Protein AF-A0A7W7PUX1-F1 (afdb_monomer_lite)

pLDDT: mean 92.92, std 9.44, range [39.06, 98.62]

Sequence (138 aa):
MSPRFQTARFHVESGPDSLFTRVRHVLGEPVRLRAHGTHVTERLEQRGAPSETLTRFDPGSWELVSAEVRTDTGKWVKSTWRVRADERFWWVVVGLGNALVTVIDVDPRRRGTGEGIVTGGPLYAQVDAVNAELMRGT

Structure (mmCIF, N/CA/C/O backbone):
data_AF-A0A7W7PUX1-F1
#
_entry.id   AF-A0A7W7PUX1-F1
#
loop_
_atom_site.group_PDB
_atom_site.id
_atom_site.type_symbol
_atom_site.label_atom_id
_atom_site.label_alt_id
_atom_site.label_comp_id
_atom_site.label_asym_id
_atom_site.label_entity_id
_atom_site.label_seq_id
_atom_site.pdbx_PDB_ins_code
_atom_site.Cartn_x
_atom_site.Cartn_y
_atom_site.Cartn_z
_atom_site.occupancy
_atom_site.B_iso_or_equiv
_atom_site.auth_seq_id
_atom_site.auth_comp_id
_atom_site.auth_asym_id
_atom_site.auth_atom_id
_atom_site.pdbx_PDB_model_num
ATOM 1 N N . MET A 1 1 ? 17.475 14.373 10.205 1.00 39.06 1 MET A N 1
ATOM 2 C CA . MET A 1 1 ? 16.631 14.268 8.993 1.00 39.06 1 MET A CA 1
ATOM 3 C C . MET A 1 1 ? 17.143 13.099 8.173 1.00 39.06 1 MET A C 1
ATOM 5 O O . MET A 1 1 ? 18.267 13.174 7.699 1.00 39.06 1 MET A O 1
ATOM 9 N N . SER A 1 2 ? 16.385 12.009 8.051 1.00 45.44 2 SER A N 1
ATOM 10 C CA . SER A 1 2 ? 16.738 10.944 7.101 1.00 45.44 2 SER A CA 1
ATOM 11 C C . SER A 1 2 ? 16.676 11.505 5.674 1.00 45.44 2 SER A C 1
ATOM 13 O O . SER A 1 2 ? 15.818 12.357 5.423 1.00 45.44 2 SER A O 1
ATOM 15 N N . PRO A 1 3 ? 17.557 11.089 4.745 1.00 48.97 3 PRO A N 1
ATOM 16 C CA . PRO A 1 3 ? 17.516 11.582 3.373 1.00 48.97 3 PRO A CA 1
ATOM 17 C C . PRO A 1 3 ? 16.115 11.361 2.797 1.00 48.97 3 PRO A C 1
ATOM 19 O O . PRO A 1 3 ? 15.545 10.271 2.900 1.00 48.97 3 PRO A O 1
ATOM 22 N N . ARG A 1 4 ? 15.533 12.434 2.253 1.00 72.31 4 ARG A N 1
ATOM 23 C CA . ARG A 1 4 ? 14.171 12.434 1.722 1.00 72.31 4 ARG A CA 1
ATOM 24 C C . ARG A 1 4 ? 14.188 11.721 0.373 1.00 72.31 4 ARG A C 1
ATOM 26 O O . ARG A 1 4 ? 14.420 12.346 -0.655 1.00 72.31 4 ARG A O 1
ATOM 33 N N . PHE A 1 5 ? 14.007 10.406 0.382 1.00 86.19 5 PHE A N 1
ATOM 34 C CA . PHE A 1 5 ? 13.877 9.634 -0.849 1.00 86.19 5 PHE A CA 1
ATOM 35 C C . PHE A 1 5 ? 12.517 9.901 -1.504 1.00 86.19 5 PHE A C 1
ATOM 37 O O . PHE A 1 5 ? 11.517 10.165 -0.831 1.00 86.19 5 PHE A O 1
ATOM 44 N N . GLN A 1 6 ? 12.487 9.838 -2.833 1.00 94.06 6 GLN A N 1
ATOM 45 C CA . GLN A 1 6 ? 11.249 9.896 -3.599 1.00 94.06 6 GLN A CA 1
ATOM 46 C C . GLN A 1 6 ? 10.599 8.513 -3.650 1.00 94.06 6 GLN A C 1
ATOM 48 O O . GLN A 1 6 ? 11.271 7.480 -3.592 1.00 94.06 6 GLN A O 1
ATOM 53 N N . THR A 1 7 ? 9.272 8.502 -3.741 1.00 96.25 7 THR A N 1
ATOM 54 C CA . THR A 1 7 ? 8.490 7.269 -3.845 1.00 96.25 7 THR A CA 1
ATOM 55 C C . THR A 1 7 ? 7.540 7.342 -5.024 1.00 96.25 7 THR A C 1
ATOM 57 O O . THR A 1 7 ? 7.110 8.429 -5.406 1.00 96.25 7 THR A O 1
ATOM 60 N N . ALA A 1 8 ? 7.226 6.181 -5.583 1.00 97.38 8 ALA A N 1
ATOM 61 C CA . ALA A 1 8 ? 6.198 6.010 -6.597 1.00 97.38 8 ALA A CA 1
ATOM 62 C C . ALA A 1 8 ? 5.189 4.965 -6.129 1.00 97.38 8 ALA A C 1
ATOM 64 O O . ALA A 1 8 ? 5.543 4.045 -5.384 1.00 97.38 8 ALA A O 1
ATOM 65 N N . ARG A 1 9 ? 3.935 5.113 -6.564 1.00 98.06 9 ARG A N 1
ATOM 66 C CA . ARG A 1 9 ? 2.837 4.221 -6.197 1.00 98.06 9 ARG A CA 1
ATOM 67 C C . ARG A 1 9 ? 2.464 3.315 -7.363 1.00 98.06 9 ARG A C 1
ATOM 69 O O . ARG A 1 9 ? 2.318 3.771 -8.492 1.00 98.06 9 ARG A O 1
ATOM 76 N N . PHE A 1 10 ? 2.238 2.051 -7.040 1.00 98.56 10 PHE A N 1
ATOM 77 C CA . PHE A 1 10 ? 1.754 1.014 -7.937 1.00 98.56 10 PHE A CA 1
ATOM 78 C C . PHE A 1 10 ? 0.430 0.478 -7.403 1.00 98.56 10 PHE A C 1
ATOM 80 O O . PHE A 1 10 ? 0.276 0.305 -6.191 1.00 98.56 10 PHE A O 1
ATOM 87 N N . HIS A 1 11 ? -0.517 0.211 -8.293 1.00 98.56 11 HIS A N 1
ATOM 88 C CA . HIS A 1 11 ? -1.806 -0.390 -7.955 1.00 98.56 11 HIS A CA 1
ATOM 89 C C . HIS A 1 11 ? -1.776 -1.901 -8.198 1.00 98.56 11 HIS A C 1
ATOM 91 O O . HIS A 1 11 ? -1.124 -2.337 -9.142 1.00 98.56 11 HIS A O 1
ATOM 97 N N . VAL A 1 12 ? -2.469 -2.690 -7.372 1.00 98.19 12 VAL A N 1
ATOM 98 C CA . VAL A 1 12 ? -2.419 -4.165 -7.433 1.00 98.19 12 VAL A CA 1
ATOM 99 C C . VAL A 1 12 ? -2.877 -4.732 -8.779 1.00 98.19 12 VAL A C 1
ATOM 101 O O . VAL A 1 12 ? -2.350 -5.741 -9.219 1.00 98.19 12 VAL A O 1
ATOM 104 N N . GLU A 1 13 ? -3.821 -4.067 -9.450 1.00 97.00 13 GLU A N 1
ATOM 105 C CA . GLU A 1 13 ? -4.391 -4.533 -10.726 1.00 97.00 13 GLU A CA 1
ATOM 106 C C . GLU A 1 13 ? -3.525 -4.201 -11.950 1.00 97.00 13 GLU A C 1
ATOM 108 O O . GLU A 1 13 ? -3.762 -4.736 -13.028 1.00 97.00 13 GLU A O 1
ATOM 113 N N . SER A 1 14 ? -2.569 -3.276 -11.827 1.00 97.31 14 SER A N 1
ATOM 114 C CA . SER A 1 14 ? -1.835 -2.739 -12.984 1.00 97.31 14 SER A CA 1
ATOM 115 C C . SER A 1 14 ? -0.331 -2.611 -12.769 1.00 97.31 14 SER A C 1
ATOM 117 O O . SER A 1 14 ? 0.372 -2.176 -13.675 1.00 97.31 14 SER A O 1
ATOM 119 N N . GLY A 1 15 ? 0.162 -2.867 -11.559 1.00 97.62 15 GLY A N 1
ATOM 120 C CA . GLY A 1 15 ? 1.580 -2.818 -11.222 1.00 97.62 15 GLY A CA 1
ATOM 121 C C . GLY A 1 15 ? 2.269 -4.176 -11.420 1.00 97.62 15 GLY A C 1
ATOM 122 O O . GLY A 1 15 ? 1.621 -5.131 -11.834 1.00 97.62 15 GLY A O 1
ATOM 123 N N . PRO A 1 16 ? 3.577 -4.275 -11.134 1.00 98.19 16 PRO A N 1
ATOM 124 C CA . PRO A 1 16 ? 4.324 -5.519 -11.306 1.00 98.19 16 PRO A CA 1
ATOM 125 C C . PRO A 1 16 ? 3.881 -6.614 -10.332 1.00 98.19 16 PRO A C 1
ATOM 127 O O . PRO A 1 16 ? 3.858 -6.386 -9.118 1.00 98.19 16 PRO A O 1
ATOM 130 N N . ASP A 1 17 ? 3.620 -7.823 -10.831 1.00 98.12 17 ASP A N 1
ATOM 131 C CA . ASP A 1 17 ? 3.200 -8.964 -10.003 1.00 98.12 17 ASP A CA 1
ATOM 132 C C . ASP A 1 17 ? 4.231 -9.318 -8.926 1.00 98.12 17 ASP A C 1
ATOM 134 O O . ASP A 1 17 ? 3.873 -9.639 -7.786 1.00 98.12 17 ASP A O 1
ATOM 138 N N . SER A 1 18 ? 5.524 -9.211 -9.248 1.00 98.25 18 SER A N 1
ATOM 139 C CA . SER A 1 18 ? 6.612 -9.498 -8.309 1.00 98.25 18 SER A CA 1
ATOM 140 C C . SER A 1 18 ? 6.588 -8.577 -7.084 1.00 98.25 18 SER A C 1
ATOM 142 O O . SER A 1 18 ? 6.862 -9.024 -5.967 1.00 98.25 18 SER A O 1
ATOM 144 N N . LEU A 1 19 ? 6.191 -7.308 -7.254 1.00 98.62 19 LEU A N 1
ATOM 145 C CA . LEU A 1 19 ? 6.055 -6.356 -6.155 1.00 98.62 19 LEU A CA 1
ATOM 146 C C . LEU A 1 19 ? 4.962 -6.811 -5.189 1.00 98.62 19 LEU A C 1
ATOM 148 O O . LEU A 1 19 ? 5.208 -6.906 -3.987 1.00 98.62 19 LEU A O 1
ATOM 152 N N . PHE A 1 20 ? 3.762 -7.101 -5.690 1.00 98.38 20 PHE A N 1
ATOM 153 C CA . PHE A 1 20 ? 2.636 -7.467 -4.827 1.00 98.38 20 PHE A CA 1
ATOM 154 C C . PHE A 1 20 ? 2.784 -8.866 -4.236 1.00 98.38 20 PHE A C 1
ATOM 156 O O . PHE A 1 20 ? 2.372 -9.087 -3.097 1.00 98.38 20 PHE A O 1
ATOM 163 N N . THR A 1 21 ? 3.426 -9.784 -4.956 1.00 97.88 21 THR A N 1
ATOM 164 C CA . THR A 1 21 ? 3.836 -11.087 -4.420 1.00 97.88 21 THR A CA 1
ATOM 165 C C . THR A 1 21 ? 4.762 -10.897 -3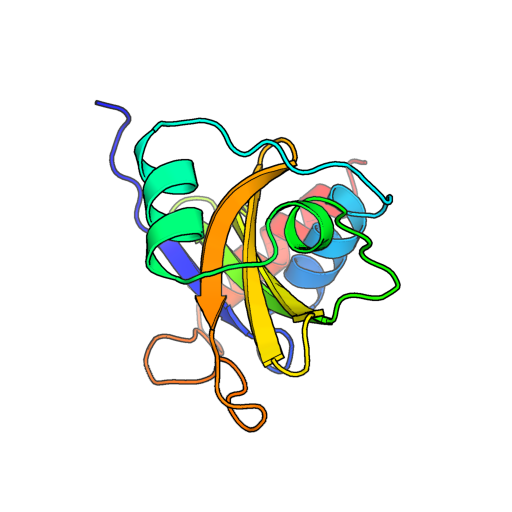.225 1.00 97.88 21 THR A C 1
ATOM 167 O O . THR A 1 21 ? 4.517 -11.454 -2.157 1.00 97.88 21 THR A O 1
ATOM 170 N N . ARG A 1 22 ? 5.768 -10.025 -3.353 1.00 97.12 22 ARG A N 1
ATOM 171 C CA . ARG A 1 22 ? 6.685 -9.721 -2.255 1.00 97.12 22 ARG A CA 1
ATOM 172 C C . ARG A 1 22 ? 6.002 -9.031 -1.078 1.00 97.12 22 ARG A C 1
ATOM 174 O O . ARG A 1 22 ? 6.296 -9.368 0.062 1.00 97.12 22 ARG A O 1
ATOM 181 N N . VAL A 1 23 ? 5.086 -8.091 -1.320 1.00 97.62 23 VAL A N 1
ATOM 182 C CA . VAL A 1 23 ? 4.314 -7.452 -0.237 1.00 97.62 23 VAL A CA 1
ATOM 183 C C . VAL A 1 23 ? 3.523 -8.497 0.548 1.00 97.62 23 VAL A C 1
ATOM 185 O O . VAL A 1 23 ? 3.588 -8.499 1.775 1.00 97.62 23 VAL A O 1
ATOM 188 N N . ARG A 1 24 ? 2.825 -9.406 -0.146 1.00 96.81 24 ARG A N 1
ATOM 189 C CA . ARG A 1 24 ? 2.083 -10.503 0.492 1.00 96.81 24 ARG A CA 1
ATOM 190 C C . ARG A 1 24 ? 3.000 -11.483 1.214 1.00 96.81 24 ARG A C 1
ATOM 192 O O . ARG A 1 24 ? 2.625 -11.957 2.270 1.00 96.81 24 ARG A O 1
ATOM 199 N N . HIS A 1 25 ? 4.194 -11.751 0.691 1.00 95.44 25 HIS A N 1
ATOM 200 C CA . HIS A 1 25 ? 5.176 -12.596 1.369 1.00 95.44 25 HIS A CA 1
ATOM 201 C C . HIS A 1 25 ? 5.684 -11.953 2.670 1.00 95.44 25 HIS A C 1
ATOM 203 O O . HIS A 1 25 ? 5.682 -12.587 3.720 1.00 95.44 25 HIS A O 1
ATOM 209 N N . VAL A 1 26 ? 6.074 -10.674 2.630 1.00 94.88 26 VAL A N 1
ATOM 210 C CA . VAL A 1 26 ? 6.619 -9.970 3.805 1.00 94.88 26 VAL A CA 1
ATOM 211 C C . VAL A 1 26 ? 5.556 -9.730 4.882 1.00 94.88 26 VAL A C 1
ATOM 213 O O . VAL A 1 26 ? 5.869 -9.760 6.069 1.00 94.88 26 VAL A O 1
ATOM 216 N N . LEU A 1 27 ? 4.308 -9.488 4.480 1.00 95.31 27 LEU A N 1
ATOM 217 C CA . LEU A 1 27 ? 3.165 -9.285 5.374 1.00 95.31 27 LEU A CA 1
ATOM 218 C C . LEU A 1 27 ? 2.241 -10.512 5.392 1.00 95.31 27 LEU A C 1
ATOM 220 O O . LEU A 1 27 ? 1.031 -10.348 5.461 1.00 95.31 27 LEU A O 1
ATOM 224 N N . GLY A 1 28 ? 2.795 -11.722 5.275 1.00 94.75 28 GLY A N 1
ATOM 225 C CA . GLY A 1 28 ? 2.018 -12.948 5.043 1.00 94.75 28 GLY A CA 1
ATOM 226 C C . GLY A 1 28 ? 1.273 -13.506 6.253 1.00 94.75 28 GLY A C 1
ATOM 227 O O . GLY A 1 28 ? 0.379 -14.326 6.077 1.00 94.75 28 GLY A O 1
ATOM 228 N N . GLU A 1 29 ? 1.584 -13.031 7.459 1.00 96.12 29 GLU A N 1
ATOM 229 C CA . GLU A 1 29 ? 1.020 -13.552 8.706 1.00 96.12 29 GLU A CA 1
ATOM 230 C C . GLU A 1 29 ? 0.152 -12.508 9.427 1.00 96.12 29 GLU A C 1
ATOM 232 O O . GLU A 1 29 ? 0.503 -11.318 9.443 1.00 96.12 29 GLU A O 1
ATOM 237 N N . PRO A 1 30 ? -0.950 -12.923 10.083 1.00 97.38 30 PRO A N 1
ATOM 238 C CA . PRO A 1 30 ? -1.719 -12.047 10.956 1.00 97.38 30 PRO A CA 1
ATOM 239 C C . PRO A 1 30 ? -0.856 -11.451 12.074 1.00 97.38 30 PRO A C 1
ATOM 241 O O . PRO A 1 30 ? -0.104 -12.148 12.758 1.00 97.38 30 PRO A O 1
ATOM 244 N N . VAL A 1 31 ? -0.976 -10.142 12.301 1.00 96.56 31 VAL A N 1
ATOM 245 C CA . VAL A 1 31 ? -0.166 -9.429 13.295 1.00 96.56 31 VAL A CA 1
ATOM 246 C C . VAL A 1 31 ? -0.884 -8.202 13.842 1.00 96.56 31 VAL A C 1
ATOM 248 O O . VAL A 1 31 ? -1.737 -7.596 13.196 1.00 96.56 31 VAL A O 1
ATOM 251 N N . ARG A 1 32 ? -0.504 -7.781 15.051 1.00 96.56 32 ARG A N 1
ATOM 252 C CA . ARG A 1 32 ? -0.913 -6.479 15.574 1.00 96.56 32 ARG A CA 1
ATOM 253 C C . ARG A 1 32 ? -0.004 -5.376 15.030 1.00 96.56 32 ARG A C 1
ATOM 255 O O . ARG A 1 32 ? 1.188 -5.344 15.339 1.00 96.56 32 ARG A O 1
ATOM 262 N N . LEU A 1 33 ? -0.574 -4.461 14.249 1.00 96.19 33 LEU A N 1
ATOM 263 C CA . LEU A 1 33 ? 0.134 -3.292 13.743 1.00 96.19 33 LEU A CA 1
ATOM 264 C C . LEU A 1 33 ? 0.547 -2.368 14.884 1.00 96.19 33 LEU A C 1
ATOM 266 O O . LEU A 1 33 ? -0.188 -2.136 15.846 1.00 96.19 33 LEU A O 1
ATOM 270 N N . ARG A 1 34 ? 1.730 -1.788 14.729 1.00 92.81 34 ARG A N 1
ATOM 271 C CA . ARG A 1 34 ? 2.319 -0.849 15.671 1.00 92.81 34 ARG A CA 1
ATOM 272 C C . ARG A 1 34 ? 1.906 0.573 15.311 1.00 92.81 34 ARG A C 1
ATOM 274 O O . ARG A 1 34 ? 2.444 1.157 14.371 1.00 92.81 34 ARG A O 1
ATOM 281 N N . ALA A 1 35 ? 0.960 1.134 16.055 1.00 86.88 35 ALA A N 1
ATOM 282 C CA . ALA A 1 35 ? 0.620 2.551 15.986 1.00 86.88 35 ALA A CA 1
ATOM 283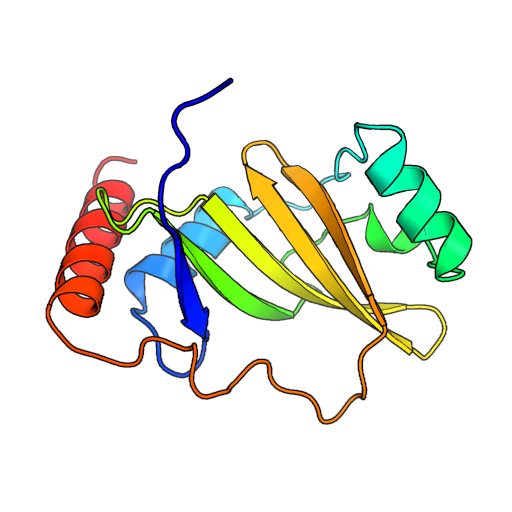 C C . ALA A 1 35 ? 1.609 3.347 16.853 1.00 86.88 35 ALA A C 1
ATOM 285 O O . ALA A 1 35 ? 1.362 3.597 18.030 1.00 86.88 35 ALA A O 1
ATOM 286 N N . HIS A 1 36 ? 2.777 3.672 16.297 1.00 73.31 36 HIS A N 1
ATOM 287 C CA . HIS A 1 36 ? 3.784 4.471 16.995 1.00 73.31 36 HIS A CA 1
ATOM 288 C C . HIS A 1 36 ? 3.798 5.907 16.472 1.00 73.31 36 HIS A C 1
ATOM 290 O O . HIS A 1 36 ? 3.829 6.147 15.267 1.00 73.31 36 HIS A O 1
ATOM 296 N N . GLY A 1 37 ? 3.829 6.857 17.406 1.00 74.69 37 GLY A N 1
ATOM 297 C CA . GLY A 1 37 ? 3.881 8.288 17.132 1.00 74.69 37 GLY A CA 1
ATOM 298 C C . GLY A 1 37 ? 2.539 8.967 17.380 1.00 74.69 37 GLY A C 1
ATOM 299 O O . GLY A 1 37 ? 1.515 8.557 16.839 1.00 74.69 37 GLY A O 1
ATOM 300 N N . THR A 1 38 ? 2.575 10.044 18.166 1.00 81.31 38 THR A N 1
ATOM 301 C CA . THR A 1 38 ? 1.414 10.848 18.579 1.00 81.31 38 THR A CA 1
ATOM 302 C C . THR A 1 38 ? 0.494 11.180 17.407 1.00 81.31 38 THR A C 1
ATOM 304 O O . THR A 1 38 ? -0.708 10.972 17.474 1.00 81.31 38 THR A O 1
ATOM 307 N N . HIS A 1 39 ? 1.076 11.562 16.275 1.00 82.06 39 HIS A N 1
ATOM 308 C CA . HIS A 1 39 ? 0.339 11.935 15.075 1.00 82.06 39 HIS A CA 1
ATOM 309 C C . HIS A 1 39 ? -0.460 10.786 14.421 1.00 82.06 39 HIS A C 1
ATOM 311 O O . HIS A 1 39 ? -1.476 11.035 13.774 1.00 82.06 39 HIS A O 1
ATOM 317 N N . VAL A 1 40 ? -0.034 9.523 14.556 1.00 85.06 40 VAL A N 1
ATOM 318 C CA . VAL A 1 40 ? -0.827 8.377 14.066 1.00 85.06 40 VAL A CA 1
ATOM 319 C C . VAL A 1 40 ? -2.046 8.174 14.962 1.00 85.06 40 VAL A C 1
ATOM 321 O O . VAL A 1 40 ? -3.151 7.998 14.450 1.00 85.06 40 VAL A O 1
ATOM 324 N N . THR A 1 41 ? -1.856 8.252 16.280 1.00 84.81 41 THR A N 1
ATOM 325 C CA . THR A 1 41 ? -2.930 8.135 17.275 1.00 84.81 41 THR A CA 1
ATOM 326 C C . THR A 1 41 ? -3.947 9.266 17.139 1.00 84.81 41 THR A C 1
ATOM 328 O O . THR A 1 41 ? -5.133 8.996 16.987 1.00 84.81 41 THR A O 1
ATOM 331 N N . GLU A 1 42 ? -3.490 10.516 17.050 1.00 87.81 42 GLU A N 1
ATOM 332 C CA . GLU A 1 42 ? -4.354 11.684 16.834 1.00 87.81 42 GLU A CA 1
ATOM 333 C C . GLU A 1 42 ? -5.203 11.537 15.565 1.00 87.81 42 GLU A C 1
ATOM 335 O O . GLU A 1 42 ? -6.394 11.834 15.568 1.00 87.81 42 GLU A O 1
ATOM 340 N N . ARG A 1 43 ? -4.628 11.030 14.465 1.00 86.94 43 ARG A N 1
ATOM 341 C CA . ARG A 1 43 ? -5.387 10.787 13.227 1.00 86.94 43 ARG A CA 1
ATOM 342 C C . ARG A 1 43 ? -6.438 9.694 13.374 1.00 86.94 43 ARG A C 1
ATOM 344 O O . ARG A 1 43 ? -7.466 9.785 12.708 1.00 86.94 43 ARG A O 1
ATOM 351 N N . LEU A 1 44 ? -6.169 8.651 14.158 1.00 89.19 44 LEU A N 1
ATOM 352 C CA . LEU A 1 44 ? -7.145 7.594 14.430 1.00 89.19 44 LEU A CA 1
ATOM 353 C C . LEU A 1 44 ? -8.342 8.167 15.191 1.00 89.19 44 LEU A C 1
ATOM 355 O O . LEU A 1 44 ? -9.483 7.945 14.788 1.00 89.19 44 LEU A O 1
ATOM 359 N N . GLU A 1 45 ? -8.071 8.956 16.230 1.00 89.62 45 GLU A N 1
ATOM 360 C CA . GLU A 1 45 ? -9.087 9.608 17.060 1.00 89.62 45 GLU A CA 1
ATOM 361 C C . GLU A 1 45 ? -9.905 10.626 16.260 1.00 89.62 45 GLU A C 1
ATOM 363 O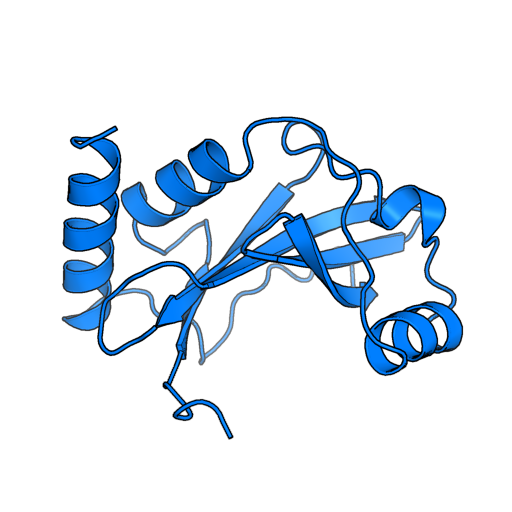 O . GLU A 1 45 ? -11.129 10.529 16.212 1.00 89.62 45 GLU A O 1
ATOM 368 N N . GLN A 1 46 ? -9.243 11.538 15.540 1.00 90.75 46 GLN A N 1
ATOM 369 C CA . GLN A 1 46 ? -9.900 12.554 14.705 1.00 90.75 46 GLN A CA 1
ATOM 370 C C . GLN A 1 46 ? -10.824 11.949 13.639 1.00 90.75 46 GLN A C 1
ATOM 372 O O . GLN A 1 46 ? -11.779 12.591 13.212 1.00 90.75 46 GLN A O 1
ATOM 377 N N . ARG A 1 47 ? -10.535 10.726 13.180 1.00 90.56 47 ARG A N 1
ATOM 378 C CA . ARG A 1 47 ? -11.331 10.022 12.162 1.00 90.56 47 ARG A CA 1
ATOM 379 C C . ARG A 1 47 ? -12.404 9.115 12.766 1.00 90.56 47 ARG A C 1
ATOM 381 O O . ARG A 1 47 ? -13.119 8.462 12.008 1.00 90.56 47 ARG A O 1
ATOM 388 N N . GLY A 1 48 ? -12.497 9.023 14.096 1.00 91.75 48 GLY A N 1
ATOM 389 C CA . GLY A 1 48 ? -13.368 8.057 14.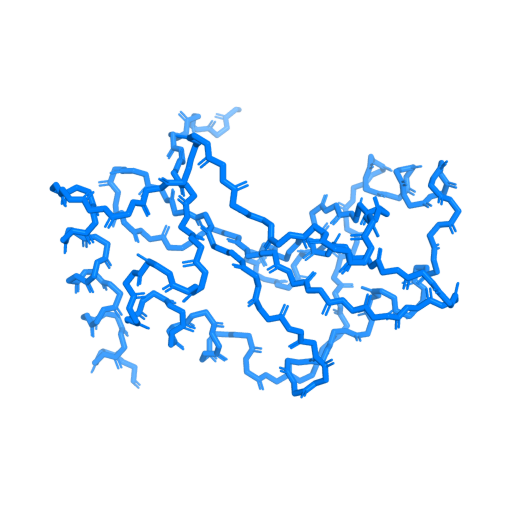769 1.00 91.75 48 GLY A CA 1
ATOM 390 C C . GLY A 1 48 ? -13.117 6.636 14.263 1.00 91.75 48 GLY A C 1
ATOM 391 O O . GLY A 1 48 ? -14.061 5.906 13.946 1.00 91.75 48 GLY A O 1
ATOM 392 N N . ALA A 1 49 ? -11.845 6.295 14.049 1.00 93.31 49 ALA A N 1
ATOM 393 C CA . ALA A 1 49 ? -11.454 5.027 13.460 1.00 93.31 49 ALA A CA 1
ATOM 394 C C . ALA A 1 49 ? -11.527 3.902 14.505 1.00 93.31 49 ALA A C 1
ATOM 396 O O . ALA A 1 49 ? -11.054 4.104 15.627 1.00 93.31 49 ALA A O 1
ATOM 397 N N . PRO A 1 50 ? -12.032 2.703 14.153 1.00 94.88 50 PRO A N 1
ATOM 398 C CA . PRO A 1 50 ? -12.041 1.552 15.053 1.00 94.88 50 PRO A CA 1
ATOM 399 C C . PRO A 1 50 ? -10.631 0.978 15.217 1.00 94.88 50 PRO A C 1
ATOM 401 O O . PRO A 1 50 ? -10.277 -0.046 14.634 1.00 94.88 50 PRO A O 1
ATOM 404 N N . SER A 1 51 ? -9.790 1.670 15.983 1.00 91.81 51 SER A N 1
ATOM 405 C CA . SER A 1 51 ? -8.352 1.405 16.100 1.00 91.81 51 SER A CA 1
ATOM 406 C C . SER A 1 51 ? -8.042 -0.022 16.556 1.00 91.81 51 SER A C 1
ATOM 408 O O . SER A 1 51 ? -7.110 -0.638 16.039 1.00 91.81 51 SER A O 1
ATOM 410 N N . GLU A 1 52 ? -8.841 -0.602 17.454 1.00 91.31 52 GLU A N 1
ATOM 411 C CA . GLU A 1 52 ? -8.667 -1.998 17.865 1.00 91.31 52 GLU A CA 1
ATOM 412 C C . GLU A 1 52 ? -8.830 -2.987 16.710 1.00 91.31 52 GLU A C 1
ATOM 414 O O . GLU A 1 52 ? -8.089 -3.967 16.643 1.00 91.31 52 GLU A O 1
ATOM 419 N N . THR A 1 53 ? -9.774 -2.730 15.806 1.00 93.69 53 THR A N 1
ATOM 420 C CA . THR A 1 53 ? -10.024 -3.559 14.624 1.00 93.69 53 THR A CA 1
ATOM 421 C C . THR A 1 53 ? -8.961 -3.294 13.564 1.00 93.69 53 THR A C 1
ATOM 423 O O . THR A 1 53 ? -8.339 -4.224 13.062 1.00 93.69 53 THR A O 1
ATOM 426 N N . LEU A 1 54 ? -8.670 -2.020 13.278 1.00 95.88 54 LEU A N 1
ATOM 427 C CA . LEU A 1 54 ? -7.706 -1.617 12.247 1.00 95.88 54 LEU A CA 1
ATOM 428 C C . LEU A 1 54 ? -6.242 -1.890 12.624 1.00 95.88 54 LEU A C 1
ATOM 430 O O . LEU A 1 54 ? -5.357 -1.734 11.788 1.00 95.88 54 LEU A O 1
ATOM 434 N N . THR A 1 55 ? -5.957 -2.281 13.866 1.00 95.75 55 THR A N 1
ATOM 435 C CA . THR A 1 55 ? -4.618 -2.731 14.274 1.00 95.75 55 THR A CA 1
ATOM 436 C C . THR A 1 55 ? -4.469 -4.247 14.245 1.00 95.75 55 THR A C 1
ATOM 438 O O . THR A 1 55 ? -3.339 -4.719 14.287 1.00 95.75 55 THR A O 1
ATOM 441 N N . ARG A 1 56 ? -5.552 -5.027 14.143 1.00 96.44 56 ARG A N 1
ATOM 442 C CA . ARG A 1 56 ? -5.503 -6.489 13.967 1.00 96.44 56 ARG A CA 1
ATOM 443 C C . ARG A 1 56 ? -5.392 -6.807 12.478 1.00 96.44 56 ARG A C 1
ATOM 445 O O . ARG A 1 56 ? -6.377 -7.155 11.835 1.00 96.44 56 ARG A O 1
ATOM 452 N N . PHE A 1 57 ? -4.200 -6.606 11.929 1.00 97.69 57 PHE A N 1
ATOM 453 C CA . PHE A 1 57 ? -3.936 -6.871 10.524 1.00 97.69 57 PHE A CA 1
ATOM 454 C C . PHE A 1 57 ? -3.993 -8.369 10.250 1.00 97.69 57 PHE A C 1
ATOM 456 O O . PHE A 1 57 ? -3.358 -9.160 10.947 1.00 97.69 57 PHE A O 1
ATOM 463 N N . ASP A 1 58 ? -4.735 -8.728 9.212 1.00 97.12 58 ASP A N 1
ATOM 464 C CA . ASP A 1 58 ? -4.828 -10.087 8.706 1.00 97.12 58 ASP A CA 1
ATOM 465 C C . ASP A 1 58 ? -4.792 -10.039 7.169 1.00 97.12 58 ASP A C 1
ATOM 467 O O . ASP A 1 58 ? -5.758 -9.595 6.543 1.00 97.12 58 ASP A O 1
ATOM 471 N N . PRO A 1 59 ? -3.691 -10.479 6.540 1.00 96.19 59 PRO A N 1
ATOM 472 C CA . PRO A 1 59 ? -3.539 -10.420 5.0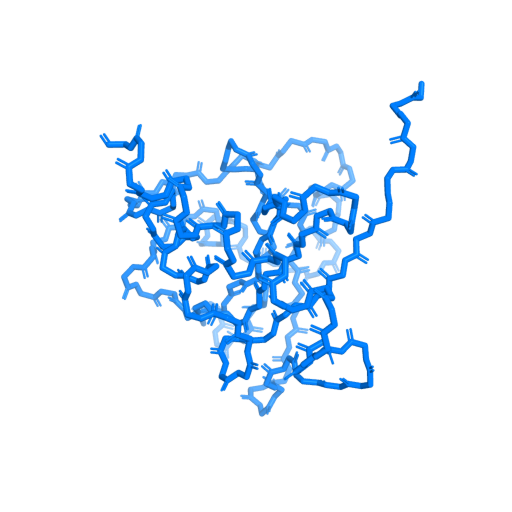90 1.00 96.19 59 PRO A CA 1
ATOM 473 C C . PRO A 1 59 ? -4.513 -11.344 4.345 1.00 96.19 59 PRO A C 1
ATOM 475 O O . PRO A 1 59 ? -4.712 -11.154 3.146 1.00 96.19 59 PRO A O 1
ATOM 478 N N . GLY A 1 60 ? -5.113 -12.330 5.024 1.00 96.31 60 GLY A N 1
ATOM 479 C CA . GLY A 1 60 ? -6.096 -13.243 4.440 1.00 96.31 60 GLY A CA 1
ATOM 480 C C . GLY A 1 60 ? -7.503 -12.652 4.346 1.00 96.31 60 GLY A C 1
ATOM 481 O O . GLY A 1 60 ? -8.264 -13.029 3.457 1.00 96.31 60 GLY A O 1
ATOM 482 N N . SER A 1 61 ? -7.853 -11.709 5.226 1.00 96.19 61 SER A N 1
ATOM 483 C CA . SER A 1 61 ? -9.164 -11.037 5.228 1.00 96.19 61 SER A CA 1
ATOM 484 C C . SER A 1 61 ? -9.124 -9.595 4.712 1.00 96.19 61 SER A C 1
ATOM 486 O O . SER A 1 61 ? -10.174 -8.967 4.549 1.00 96.19 61 SER A O 1
ATOM 488 N N . TRP A 1 62 ? -7.932 -9.057 4.441 1.00 97.81 62 TRP A N 1
ATOM 489 C CA . TRP A 1 62 ? -7.728 -7.696 3.950 1.00 97.81 62 TRP A CA 1
ATOM 490 C C . TRP A 1 62 ? -7.342 -7.693 2.470 1.00 97.81 62 TRP A C 1
ATOM 492 O O . TRP A 1 62 ? -6.563 -8.513 1.994 1.00 97.81 62 TRP A O 1
ATOM 502 N N . GLU A 1 63 ? -7.845 -6.713 1.727 1.00 97.69 63 GLU A N 1
ATOM 503 C CA . GLU A 1 63 ? -7.579 -6.573 0.295 1.00 97.69 63 GLU A CA 1
ATOM 504 C C . GLU A 1 63 ? -6.370 -5.653 0.076 1.00 97.69 63 GLU A C 1
ATOM 506 O O . GLU A 1 63 ? -6.410 -4.467 0.402 1.00 97.69 63 GLU A O 1
ATOM 511 N N . LEU A 1 64 ? -5.274 -6.168 -0.485 1.00 98.25 64 LEU A N 1
ATOM 512 C CA . LEU A 1 64 ? -4.136 -5.334 -0.881 1.00 98.25 64 LEU A CA 1
ATOM 513 C C . LEU A 1 64 ? -4.523 -4.447 -2.073 1.00 98.25 64 LEU A C 1
ATOM 515 O O . LEU A 1 64 ? -4.857 -4.966 -3.128 1.00 98.25 64 LEU A O 1
ATOM 519 N N . VAL A 1 65 ? -4.423 -3.124 -1.921 1.00 98.38 65 VAL A N 1
ATOM 520 C CA . VAL A 1 65 ? -4.838 -2.138 -2.938 1.00 98.38 65 VAL A CA 1
ATOM 521 C C . VAL A 1 65 ? -3.649 -1.598 -3.727 1.00 98.38 65 VAL A C 1
ATOM 523 O O . VAL A 1 65 ? -3.652 -1.537 -4.954 1.00 98.38 65 VAL A O 1
ATOM 526 N N . SER A 1 66 ? -2.616 -1.136 -3.025 1.00 98.56 66 SER A N 1
ATOM 527 C CA . SER A 1 66 ? -1.463 -0.488 -3.656 1.00 98.56 66 SER A CA 1
ATOM 528 C C . SER A 1 66 ? -0.200 -0.640 -2.825 1.00 98.56 66 SER A C 1
ATOM 530 O O . SER A 1 66 ? -0.248 -0.917 -1.627 1.00 98.56 66 SER A O 1
ATOM 532 N N . ALA A 1 67 ? 0.942 -0.421 -3.461 1.00 98.38 67 ALA A N 1
ATOM 533 C CA . ALA A 1 67 ? 2.245 -0.401 -2.821 1.00 98.38 67 ALA A CA 1
ATOM 534 C C . ALA A 1 67 ? 3.015 0.851 -3.245 1.00 98.38 67 ALA A C 1
ATOM 536 O O . ALA A 1 67 ? 2.917 1.305 -4.383 1.00 98.38 67 ALA A O 1
ATOM 537 N N . GLU A 1 68 ? 3.781 1.417 -2.319 1.00 98.00 68 GLU A N 1
ATOM 538 C CA . GLU A 1 68 ? 4.736 2.483 -2.598 1.00 98.00 68 GLU A CA 1
ATOM 539 C C . GLU A 1 68 ? 6.158 1.945 -2.458 1.00 98.00 68 GLU A C 1
ATOM 541 O O . GLU A 1 68 ? 6.493 1.236 -1.501 1.00 98.00 68 GLU A O 1
ATOM 546 N N . VAL A 1 69 ? 6.994 2.302 -3.427 1.00 97.75 69 VAL A N 1
ATOM 547 C CA . VAL A 1 69 ? 8.398 1.892 -3.523 1.00 97.75 69 VAL A CA 1
ATOM 548 C C . VAL A 1 69 ? 9.283 3.125 -3.591 1.00 97.75 69 VAL A C 1
ATOM 550 O O . VAL A 1 69 ? 8.840 4.184 -4.040 1.00 97.75 69 VAL A O 1
ATOM 553 N N . ARG A 1 70 ? 10.547 2.998 -3.189 1.00 96.88 70 ARG A N 1
ATOM 554 C CA . ARG A 1 70 ? 11.536 4.046 -3.461 1.00 96.88 70 ARG A CA 1
ATOM 555 C C . ARG A 1 70 ? 11.884 4.050 -4.945 1.00 96.88 70 ARG A C 1
ATOM 557 O O . ARG A 1 70 ? 12.173 2.992 -5.500 1.00 96.88 70 ARG A O 1
ATOM 564 N N . THR A 1 71 ? 11.910 5.223 -5.568 1.00 96.75 71 THR A N 1
ATOM 565 C CA . THR A 1 71 ? 12.223 5.344 -7.004 1.00 96.75 71 THR A CA 1
ATOM 566 C C . THR A 1 71 ? 13.689 5.063 -7.322 1.00 96.75 71 THR A C 1
ATOM 568 O O . THR A 1 71 ? 14.000 4.633 -8.423 1.00 96.75 71 THR A O 1
ATOM 571 N N . ASP A 1 72 ? 14.585 5.264 -6.355 1.00 95.88 72 ASP A N 1
ATOM 572 C CA . ASP A 1 72 ? 16.027 5.050 -6.517 1.00 95.88 72 ASP A CA 1
ATOM 573 C C . ASP A 1 72 ? 16.443 3.572 -6.478 1.00 95.88 72 ASP A C 1
ATOM 575 O O . ASP A 1 72 ? 17.434 3.186 -7.088 1.00 95.88 72 ASP A O 1
ATOM 579 N N . THR A 1 73 ? 15.694 2.733 -5.762 1.00 96.19 73 THR A N 1
ATOM 580 C CA . THR A 1 73 ? 16.075 1.339 -5.481 1.00 96.19 73 THR A CA 1
ATOM 581 C C . THR A 1 73 ? 15.025 0.321 -5.901 1.00 96.19 73 THR A C 1
ATOM 583 O O . THR A 1 73 ? 15.312 -0.868 -5.868 1.00 96.19 73 THR A O 1
ATOM 586 N N . GLY A 1 74 ? 13.800 0.740 -6.230 1.00 96.62 74 GLY A N 1
ATOM 587 C CA . GLY A 1 74 ? 12.676 -0.155 -6.531 1.00 96.62 74 GLY A CA 1
ATOM 588 C C . GLY A 1 74 ? 12.161 -0.956 -5.326 1.00 96.62 74 GLY A C 1
ATOM 589 O O . GLY A 1 74 ? 11.257 -1.783 -5.459 1.00 96.62 74 GLY A O 1
ATOM 590 N N . LYS A 1 75 ? 12.711 -0.720 -4.127 1.00 95.94 75 LYS A N 1
ATOM 591 C CA . LYS A 1 75 ? 12.349 -1.452 -2.911 1.00 95.94 75 LYS A CA 1
ATOM 592 C C . LYS A 1 75 ? 11.041 -0.927 -2.327 1.00 95.94 75 LYS A C 1
ATOM 594 O O . LYS A 1 75 ? 10.872 0.279 -2.141 1.00 95.94 75 LYS A O 1
ATOM 599 N N . TRP A 1 76 ? 10.155 -1.858 -1.979 1.00 96.62 76 TRP A N 1
ATOM 600 C CA . TRP A 1 76 ? 8.935 -1.601 -1.214 1.00 96.62 76 TRP A CA 1
ATOM 601 C C . TRP A 1 76 ? 9.194 -0.853 0.106 1.00 96.62 76 TRP A C 1
ATOM 603 O O . TRP A 1 76 ? 10.144 -1.161 0.827 1.00 96.62 76 TRP A O 1
ATOM 613 N N . VAL A 1 77 ? 8.331 0.125 0.405 1.00 95.81 77 VAL A N 1
ATOM 614 C CA . VAL A 1 77 ? 8.373 0.970 1.615 1.00 95.81 77 VAL A CA 1
ATOM 615 C C . VAL A 1 77 ? 7.115 0.802 2.461 1.00 95.81 77 VAL A C 1
ATOM 617 O O . VAL A 1 77 ? 7.192 0.711 3.686 1.00 95.81 77 VAL A O 1
ATOM 620 N N . LYS A 1 78 ? 5.945 0.828 1.820 1.00 97.12 78 LYS A N 1
ATOM 621 C CA . LYS A 1 78 ? 4.644 0.707 2.483 1.00 97.12 78 LYS A CA 1
ATOM 622 C C . LYS A 1 78 ? 3.584 0.240 1.498 1.00 97.12 78 LYS A C 1
ATOM 624 O O . LYS A 1 78 ? 3.748 0.346 0.286 1.00 97.12 78 LYS A O 1
ATOM 629 N N . SER A 1 79 ? 2.495 -0.287 2.022 1.00 98.31 79 SER A N 1
ATOM 630 C CA . SER A 1 79 ? 1.366 -0.812 1.257 1.00 98.31 79 SER A CA 1
ATOM 631 C C . SER A 1 79 ? 0.060 -0.281 1.822 1.00 98.31 79 SER A C 1
ATOM 633 O O . SER A 1 79 ? -0.024 0.021 3.009 1.00 98.31 79 SER A O 1
ATOM 635 N N . THR A 1 80 ? -0.941 -0.134 0.966 1.00 98.44 80 THR A N 1
ATOM 636 C CA . THR A 1 80 ? -2.298 0.237 1.358 1.00 98.44 80 THR A CA 1
ATOM 637 C C . THR A 1 80 ? -3.176 -0.989 1.242 1.00 98.44 80 THR A C 1
ATOM 639 O O . THR A 1 80 ? -3.240 -1.600 0.176 1.00 98.44 80 THR A O 1
ATOM 642 N N . TRP A 1 81 ? -3.874 -1.300 2.321 1.00 98.38 81 TRP A N 1
ATOM 643 C CA . TRP A 1 81 ? -4.800 -2.413 2.419 1.00 98.38 81 TRP A CA 1
ATOM 644 C C . TRP A 1 81 ? -6.194 -1.897 2.705 1.00 98.38 81 TRP A C 1
ATOM 646 O O . TRP A 1 81 ? -6.354 -0.874 3.367 1.00 98.38 81 TRP A O 1
ATOM 656 N N . ARG A 1 82 ? -7.202 -2.605 2.223 1.00 98.00 82 ARG A N 1
ATOM 657 C CA . ARG A 1 82 ? -8.600 -2.289 2.437 1.00 98.00 82 ARG A CA 1
ATOM 658 C C . ARG A 1 82 ? -9.236 -3.320 3.354 1.00 98.00 82 ARG A C 1
ATOM 660 O O . ARG A 1 82 ? -9.074 -4.519 3.160 1.00 98.00 82 ARG A O 1
ATOM 667 N N . VAL A 1 83 ? -9.999 -2.828 4.321 1.00 97.50 83 VAL A N 1
ATOM 668 C CA . VAL A 1 83 ? -10.758 -3.644 5.271 1.00 97.50 83 VAL A CA 1
ATOM 669 C C . VAL A 1 83 ? -12.103 -2.983 5.560 1.00 97.50 83 VAL A C 1
ATOM 671 O O . VAL A 1 83 ? -12.221 -1.755 5.532 1.00 97.50 83 VAL A O 1
ATOM 674 N N . ARG A 1 84 ? -13.135 -3.788 5.822 1.00 96.25 84 ARG A N 1
ATOM 675 C CA . ARG A 1 84 ? -14.421 -3.302 6.333 1.00 96.25 84 ARG A CA 1
ATOM 676 C C . ARG A 1 84 ? -14.401 -3.345 7.861 1.00 96.25 84 ARG A C 1
ATOM 678 O O . ARG A 1 84 ? -14.128 -4.395 8.430 1.00 96.25 84 ARG A O 1
ATOM 685 N N . ALA A 1 85 ? -14.707 -2.228 8.512 1.00 95.38 85 ALA A N 1
ATOM 686 C CA . ALA A 1 85 ? -14.812 -2.133 9.969 1.00 95.38 85 ALA A CA 1
ATOM 687 C C . ALA A 1 85 ? -15.842 -1.062 10.345 1.00 95.38 85 ALA A C 1
ATOM 689 O O . ALA A 1 85 ? -15.844 0.016 9.748 1.00 95.38 85 ALA A O 1
ATOM 690 N N . ASP A 1 86 ? -16.709 -1.366 11.314 1.00 91.31 86 ASP A N 1
ATOM 691 C CA . ASP A 1 86 ? -17.847 -0.526 11.722 1.00 91.31 86 ASP A CA 1
ATOM 692 C C . ASP A 1 86 ? -18.658 -0.022 10.525 1.00 91.31 86 ASP A C 1
ATOM 694 O O . ASP A 1 86 ? -18.826 1.178 10.323 1.00 91.31 86 ASP A O 1
ATOM 698 N N . GLU A 1 87 ? -19.060 -0.959 9.660 1.00 91.00 87 GLU A N 1
ATOM 699 C CA . GLU A 1 87 ? -19.844 -0.726 8.435 1.00 91.00 87 GLU A CA 1
ATOM 700 C C . GLU A 1 87 ? -19.183 0.151 7.354 1.00 91.00 87 GLU A C 1
ATOM 702 O O . GLU A 1 87 ? -19.677 0.212 6.223 1.00 91.00 87 GLU A O 1
ATOM 707 N N . ARG A 1 88 ? -18.025 0.741 7.655 1.00 94.88 88 ARG A N 1
ATOM 708 C CA . ARG A 1 88 ? -17.214 1.589 6.779 1.00 94.88 88 ARG A CA 1
ATOM 709 C C . ARG A 1 88 ? -16.115 0.790 6.091 1.00 94.88 88 ARG A C 1
ATOM 711 O O . ARG A 1 88 ? -15.733 -0.294 6.540 1.00 94.88 88 ARG A O 1
ATOM 718 N N . PHE A 1 89 ? -15.588 1.336 4.999 1.00 96.75 89 PHE A N 1
ATOM 719 C CA . PHE A 1 89 ? -14.377 0.821 4.369 1.00 96.75 89 PHE A CA 1
ATOM 720 C C . PHE A 1 89 ? -13.201 1.708 4.728 1.00 96.75 89 PHE A C 1
ATOM 722 O O . PHE A 1 89 ? -13.250 2.926 4.594 1.00 96.75 89 PHE A O 1
ATOM 729 N N . TRP A 1 90 ? -12.120 1.065 5.137 1.00 97.56 90 TRP A N 1
ATOM 730 C CA . TRP A 1 90 ? -10.906 1.734 5.549 1.00 97.56 90 TRP A CA 1
ATOM 731 C C . TRP A 1 90 ? -9.773 1.343 4.634 1.00 97.56 90 TRP A C 1
ATOM 733 O O . TRP A 1 90 ? -9.571 0.163 4.357 1.00 97.56 90 TRP A O 1
ATOM 743 N N . TRP A 1 91 ? -8.998 2.333 4.218 1.00 97.75 91 TRP A N 1
ATOM 744 C CA . TRP A 1 91 ? -7.643 2.109 3.755 1.00 97.75 91 TRP A CA 1
ATOM 745 C C . TRP A 1 91 ? -6.679 2.244 4.918 1.00 97.75 91 TRP A C 1
ATOM 747 O O . TRP A 1 91 ? -6.582 3.299 5.541 1.00 97.75 91 TRP A O 1
ATOM 757 N N . VAL A 1 92 ? -5.942 1.178 5.181 1.00 97.31 92 VAL A N 1
ATOM 758 C CA . VAL A 1 92 ? -4.919 1.092 6.211 1.00 97.31 92 VAL A CA 1
ATOM 759 C C . VAL A 1 92 ? -3.563 1.035 5.526 1.00 97.31 92 VAL A C 1
ATOM 761 O O . VAL A 1 92 ? -3.288 0.147 4.719 1.00 97.31 92 VAL A O 1
ATOM 764 N N . VAL A 1 93 ? -2.712 2.013 5.822 1.00 97.19 93 VAL A N 1
ATOM 765 C CA . VAL A 1 93 ? -1.369 2.091 5.250 1.00 97.19 93 VAL A CA 1
ATOM 766 C C . VAL A 1 93 ? -0.386 1.441 6.215 1.00 97.19 93 VAL A C 1
ATOM 768 O O . VAL A 1 93 ? -0.165 1.947 7.315 1.00 97.19 93 VAL A O 1
ATOM 771 N N . VAL A 1 94 ? 0.213 0.336 5.779 1.00 97.38 94 VAL A N 1
ATOM 772 C CA . VAL A 1 94 ? 1.158 -0.483 6.543 1.00 97.38 94 VAL A CA 1
ATOM 773 C C . VAL A 1 94 ? 2.564 -0.279 5.991 1.00 97.38 94 VAL A C 1
ATOM 775 O O . VAL A 1 94 ? 2.819 -0.522 4.809 1.00 97.38 94 VAL A O 1
ATOM 778 N N . GLY A 1 95 ? 3.471 0.200 6.838 1.00 94.88 95 GLY A N 1
ATOM 779 C CA . GLY A 1 95 ? 4.892 0.353 6.536 1.00 94.88 95 GLY A CA 1
ATOM 780 C C . GLY A 1 95 ? 5.730 -0.842 6.990 1.00 94.88 95 GLY A C 1
ATOM 781 O O . GLY A 1 95 ? 5.221 -1.807 7.562 1.00 94.88 95 GLY A O 1
ATOM 782 N N . LEU A 1 96 ? 7.042 -0.745 6.769 1.00 88.25 96 LEU A N 1
ATOM 783 C CA . LEU A 1 96 ? 8.025 -1.716 7.262 1.00 88.25 96 LEU A CA 1
ATOM 784 C C . LEU A 1 96 ? 7.891 -1.965 8.775 1.00 88.25 96 LEU A C 1
ATOM 786 O O . LEU A 1 96 ? 7.586 -1.054 9.545 1.00 88.25 96 LEU A O 1
ATOM 790 N N . GLY A 1 97 ? 8.158 -3.204 9.202 1.00 89.56 97 GLY A N 1
ATOM 791 C CA . GLY A 1 97 ? 8.104 -3.588 10.617 1.00 89.56 97 GLY A CA 1
ATOM 792 C C . GLY A 1 97 ? 6.695 -3.558 11.217 1.00 89.56 97 GLY A C 1
ATOM 793 O O . GLY A 1 97 ? 6.553 -3.309 12.415 1.00 89.56 97 GLY A O 1
ATOM 794 N N . ASN A 1 98 ? 5.668 -3.784 10.389 1.00 93.06 98 ASN A N 1
ATOM 795 C CA . ASN A 1 98 ? 4.250 -3.799 10.767 1.00 93.06 98 ASN A CA 1
ATOM 796 C C . ASN A 1 98 ? 3.774 -2.464 11.360 1.00 93.06 98 ASN A C 1
ATOM 798 O O . ASN A 1 98 ? 2.918 -2.429 12.243 1.00 93.06 98 ASN A O 1
ATOM 802 N N . ALA A 1 99 ? 4.350 -1.349 10.907 1.00 94.06 99 ALA A N 1
ATOM 803 C CA . ALA A 1 99 ? 3.989 -0.021 11.383 1.00 94.06 99 ALA A CA 1
ATOM 804 C C . ALA A 1 99 ? 2.673 0.450 10.751 1.00 94.06 99 ALA A C 1
ATOM 806 O O . ALA A 1 99 ? 2.547 0.491 9.524 1.00 94.06 99 ALA A O 1
ATOM 807 N N . LEU A 1 100 ? 1.717 0.873 11.579 1.00 95.88 100 LEU A N 1
ATOM 808 C CA . LEU A 1 100 ? 0.541 1.596 11.110 1.00 95.88 100 LEU A CA 1
ATOM 809 C C . LEU A 1 100 ? 0.954 3.033 10.783 1.00 95.88 100 LEU A C 1
ATOM 811 O O . LEU A 1 100 ? 1.292 3.807 11.674 1.00 95.88 100 LEU A O 1
ATOM 815 N N . VAL A 1 101 ? 0.924 3.395 9.503 1.00 94.56 101 VAL A N 1
ATOM 816 C CA . VAL A 1 101 ? 1.338 4.727 9.040 1.00 94.56 101 VAL A CA 1
ATOM 817 C C . VAL A 1 101 ? 0.175 5.713 9.100 1.00 94.56 101 VAL A C 1
ATOM 819 O O . VAL A 1 101 ? 0.344 6.861 9.504 1.00 94.56 101 VAL A O 1
ATOM 822 N N . THR A 1 102 ? -1.006 5.295 8.646 1.00 94.25 102 THR A N 1
ATOM 823 C CA . THR A 1 102 ? -2.247 6.080 8.696 1.00 94.25 102 THR A CA 1
ATOM 824 C C . THR A 1 102 ? -3.432 5.190 8.324 1.00 94.25 102 THR A C 1
ATOM 826 O O . THR A 1 102 ? -3.258 4.182 7.641 1.00 94.25 102 THR A O 1
ATOM 829 N N . VAL A 1 103 ? -4.641 5.605 8.697 1.00 95.25 103 VAL A N 1
ATOM 830 C CA . VAL A 1 103 ? -5.900 5.039 8.182 1.00 95.25 103 VAL A CA 1
ATOM 831 C C . VAL A 1 103 ? -6.685 6.106 7.441 1.00 95.25 103 VAL A C 1
ATOM 833 O O . VAL A 1 103 ? -6.497 7.282 7.735 1.00 95.25 103 VAL A O 1
ATOM 836 N N . ILE A 1 104 ? -7.542 5.741 6.493 1.00 94.81 104 ILE A N 1
ATOM 837 C CA . ILE A 1 104 ? -8.370 6.654 5.697 1.00 94.81 104 ILE A CA 1
ATOM 838 C C . ILE A 1 104 ? -9.753 6.022 5.540 1.00 94.81 104 ILE A C 1
ATOM 840 O O . ILE A 1 104 ? -9.837 4.896 5.060 1.00 94.81 104 ILE A O 1
ATOM 844 N N . ASP A 1 105 ? -10.807 6.736 5.933 1.00 95.19 105 ASP A N 1
ATOM 845 C CA . ASP A 1 105 ? -12.188 6.356 5.612 1.00 95.19 105 ASP A CA 1
ATOM 846 C C . ASP A 1 105 ? -12.417 6.604 4.117 1.00 95.19 105 ASP A C 1
ATOM 848 O O . ASP A 1 105 ? -12.067 7.672 3.596 1.00 95.19 105 ASP A O 1
ATOM 852 N N . VAL A 1 106 ? -12.908 5.597 3.401 1.00 94.69 106 VAL A N 1
ATOM 853 C CA . VAL A 1 106 ? -13.036 5.643 1.947 1.00 94.69 106 VAL A CA 1
ATOM 854 C C . V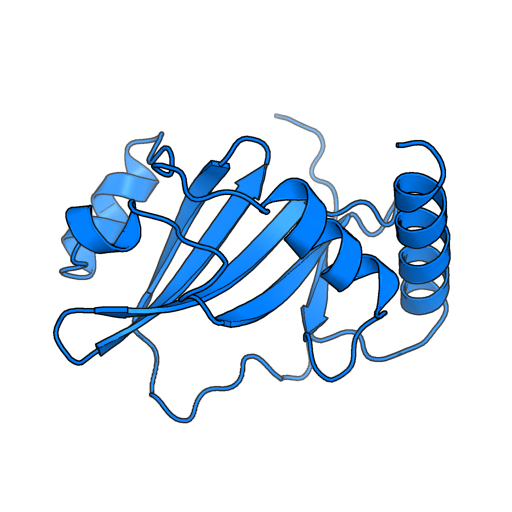AL A 1 106 ? -14.402 5.180 1.479 1.00 94.69 106 VAL A C 1
ATOM 856 O O . VAL A 1 106 ? -14.970 4.205 1.969 1.00 94.69 106 VAL A O 1
ATOM 859 N N . ASP A 1 107 ? -14.884 5.847 0.431 1.00 93.12 107 ASP A N 1
ATOM 860 C CA . ASP A 1 107 ? -16.055 5.397 -0.308 1.00 93.12 107 ASP A CA 1
ATOM 861 C C . ASP A 1 107 ? -15.855 3.943 -0.802 1.00 93.12 107 ASP A C 1
ATOM 863 O O . ASP A 1 107 ? -14.797 3.631 -1.367 1.00 93.12 107 ASP A O 1
ATOM 867 N N . PRO A 1 108 ? -16.854 3.048 -0.649 1.00 90.12 108 PRO A N 1
ATOM 868 C CA . PRO A 1 108 ? -16.772 1.648 -1.078 1.00 90.12 108 PRO A CA 1
ATOM 869 C C . PRO A 1 108 ? -16.405 1.431 -2.559 1.00 90.12 108 PRO A C 1
ATOM 871 O O . PRO A 1 108 ? -15.941 0.349 -2.946 1.00 90.12 108 PRO A O 1
ATOM 874 N N . ARG A 1 109 ? -16.659 2.421 -3.416 1.00 90.69 109 ARG A N 1
ATOM 875 C CA . ARG A 1 109 ? -16.380 2.390 -4.857 1.00 90.69 109 ARG A CA 1
ATOM 876 C C . ARG A 1 109 ? -14.959 2.840 -5.177 1.00 90.69 109 ARG A C 1
ATOM 878 O O . ARG A 1 109 ? -14.486 2.581 -6.280 1.00 90.69 109 ARG A O 1
ATOM 885 N N . ARG A 1 110 ? -14.248 3.475 -4.240 1.00 92.25 110 ARG A N 1
ATOM 886 C CA . ARG A 1 110 ? -12.880 3.946 -4.465 1.00 92.25 110 ARG A CA 1
ATOM 887 C C . ARG A 1 110 ? -11.930 2.757 -4.613 1.00 92.25 110 ARG A C 1
ATOM 889 O O . ARG A 1 110 ? -11.842 1.912 -3.727 1.00 92.25 110 ARG A O 1
ATOM 896 N N . ARG A 1 111 ? -11.203 2.707 -5.734 1.00 89.94 111 ARG A N 1
ATOM 897 C CA . ARG A 1 111 ? -10.284 1.600 -6.057 1.00 89.94 111 ARG A CA 1
ATOM 898 C C . ARG A 1 111 ? -8.818 1.878 -5.756 1.00 89.94 111 ARG A C 1
ATOM 900 O O . ARG A 1 111 ? -8.089 0.940 -5.531 1.00 89.94 111 ARG A O 1
ATOM 907 N N . GLY A 1 112 ? -8.387 3.137 -5.653 1.00 87.62 112 GLY A N 1
ATOM 908 C CA . GLY A 1 112 ? -6.960 3.443 -5.438 1.00 87.62 112 GLY A CA 1
ATOM 909 C C . GLY A 1 112 ? -6.171 3.676 -6.722 1.00 87.62 112 GLY A C 1
ATOM 910 O O . GLY A 1 112 ? -4.946 3.746 -6.675 1.00 87.62 112 GLY A O 1
ATOM 911 N N . THR A 1 113 ? -6.875 3.865 -7.837 1.00 87.88 113 THR A N 1
ATOM 912 C CA . THR A 1 113 ? -6.345 4.293 -9.134 1.00 87.88 113 THR A CA 1
ATOM 913 C C . THR A 1 113 ? -6.314 5.828 -9.262 1.00 87.88 113 THR A C 1
ATOM 915 O O . THR A 1 113 ? -6.939 6.540 -8.468 1.00 87.88 113 THR A O 1
ATOM 918 N N . GLY A 1 114 ? -5.554 6.357 -10.229 1.00 87.69 114 GLY A N 1
ATOM 919 C CA . GLY A 1 114 ? -5.444 7.795 -10.525 1.00 87.69 114 GLY A CA 1
ATOM 920 C C . GLY A 1 114 ? -4.145 8.156 -11.260 1.00 87.69 114 GLY A C 1
ATOM 921 O O . GLY A 1 114 ? -3.287 7.295 -11.437 1.00 87.69 114 GLY A O 1
ATOM 922 N N . GLU A 1 115 ? -3.973 9.428 -11.640 1.00 82.88 115 GLU A N 1
ATOM 923 C CA . GLU A 1 115 ? -2.830 9.916 -12.447 1.00 82.88 115 GLU A CA 1
ATOM 924 C C . GLU A 1 115 ? -1.446 9.661 -11.817 1.00 82.88 115 GLU A C 1
ATOM 926 O O . GLU A 1 115 ? -0.444 9.595 -12.518 1.00 82.88 115 GLU A O 1
ATOM 931 N N . GLY A 1 116 ? -1.376 9.478 -10.494 1.00 89.19 116 GLY A N 1
ATOM 932 C CA . GLY A 1 116 ? -0.131 9.182 -9.775 1.00 89.19 116 GLY A CA 1
ATOM 933 C C . GLY A 1 116 ? 0.262 7.700 -9.719 1.00 89.19 116 GLY A C 1
ATOM 934 O O . GLY A 1 116 ? 1.224 7.366 -9.026 1.00 89.19 116 GLY A O 1
ATOM 935 N N . ILE A 1 117 ? -0.494 6.805 -10.365 1.00 96.69 117 ILE A N 1
ATOM 936 C CA . ILE A 1 117 ? -0.193 5.369 -10.405 1.00 96.69 117 ILE A CA 1
ATOM 937 C C . ILE A 1 117 ? 0.719 5.061 -11.586 1.00 96.69 117 ILE A C 1
ATOM 939 O O . ILE A 1 117 ? 0.386 5.332 -12.736 1.00 96.69 117 ILE A O 1
ATOM 943 N N . VAL A 1 118 ? 1.853 4.426 -11.298 1.00 97.56 118 VAL A N 1
ATOM 944 C CA . VAL A 1 118 ? 2.751 3.912 -12.332 1.00 97.56 118 VAL A CA 1
ATOM 945 C C . VAL A 1 118 ? 2.183 2.608 -12.889 1.00 97.56 118 VAL A C 1
ATOM 947 O O . VAL A 1 118 ? 1.960 1.650 -12.149 1.00 97.56 118 VAL A O 1
ATOM 950 N N . THR A 1 119 ? 1.977 2.575 -14.205 1.00 97.12 119 THR A N 1
ATOM 951 C CA . THR A 1 119 ? 1.428 1.425 -14.945 1.00 97.12 119 THR A CA 1
ATOM 952 C C . THR A 1 119 ? 2.400 0.849 -15.981 1.00 97.12 119 THR A C 1
ATOM 954 O O . THR A 1 119 ? 2.090 -0.149 -16.619 1.00 97.12 119 THR A O 1
ATOM 957 N N . GLY A 1 120 ? 3.583 1.451 -16.154 1.00 96.25 120 GLY A N 1
ATOM 958 C CA . GLY A 1 120 ? 4.592 0.993 -17.110 1.00 96.25 120 GLY A CA 1
ATOM 959 C C . GLY A 1 120 ? 5.860 1.852 -17.114 1.00 96.25 120 GLY A C 1
ATOM 960 O O . GLY A 1 120 ? 6.034 2.742 -16.279 1.00 96.25 120 GLY A O 1
ATOM 961 N N . GLY A 1 121 ? 6.754 1.580 -18.067 1.00 97.62 121 GLY A N 1
ATOM 962 C CA . GLY A 1 121 ? 7.995 2.334 -18.278 1.00 97.62 121 GLY A CA 1
ATOM 963 C C . GLY A 1 121 ? 9.206 1.842 -17.464 1.00 97.62 121 GLY A C 1
ATOM 964 O O . GLY A 1 121 ? 9.141 0.801 -16.809 1.00 97.62 121 GLY A O 1
ATOM 965 N N . PRO A 1 122 ? 10.335 2.578 -17.493 1.00 97.94 122 PRO A N 1
ATOM 966 C CA . PRO A 1 122 ? 11.603 2.114 -16.917 1.00 97.94 122 PRO A CA 1
ATOM 967 C C . PRO A 1 122 ? 11.537 1.815 -15.416 1.00 97.94 122 PRO A C 1
ATOM 969 O O . PRO A 1 122 ? 12.056 0.797 -14.964 1.00 97.94 122 PRO A O 1
ATOM 972 N N . LEU A 1 123 ? 10.845 2.663 -14.647 1.00 98.00 123 LEU A N 1
ATOM 973 C CA . LEU A 1 123 ? 10.675 2.448 -13.210 1.00 98.00 123 LEU A CA 1
ATOM 974 C C . LEU A 1 123 ? 9.845 1.190 -12.919 1.00 98.00 123 LEU A C 1
ATOM 976 O O . LEU A 1 123 ? 10.151 0.471 -11.974 1.00 98.00 123 LEU A O 1
ATOM 980 N N . TYR A 1 124 ? 8.823 0.903 -13.729 1.00 98.50 124 TYR A N 1
ATOM 981 C CA . TYR A 1 124 ? 8.040 -0.327 -13.607 1.00 98.50 124 TYR A CA 1
ATOM 982 C C . TYR A 1 124 ? 8.935 -1.556 -13.789 1.00 98.50 124 TYR A C 1
ATOM 984 O O . TYR A 1 124 ? 8.951 -2.429 -12.926 1.00 98.50 124 TYR A O 1
ATOM 992 N N . ALA A 1 125 ? 9.727 -1.590 -14.866 1.00 98.50 125 ALA A N 1
ATOM 993 C CA . ALA A 1 125 ? 10.629 -2.705 -15.158 1.00 98.50 125 ALA A CA 1
ATOM 994 C C . ALA A 1 125 ? 11.699 -2.888 -14.067 1.00 98.50 125 ALA A C 1
ATOM 996 O O . ALA A 1 125 ? 11.988 -4.010 -13.656 1.00 98.50 125 ALA A O 1
ATOM 997 N N . GLN A 1 126 ? 12.252 -1.786 -13.550 1.00 98.31 126 GLN A N 1
ATOM 998 C CA . GLN A 1 126 ? 13.196 -1.821 -12.434 1.00 98.31 126 GLN A CA 1
ATOM 999 C C . GLN A 1 126 ? 12.560 -2.418 -11.174 1.00 98.31 126 GLN A C 1
ATOM 1001 O O . GLN A 1 126 ? 13.162 -3.265 -10.515 1.00 98.31 126 GLN A O 1
ATOM 1006 N N . VAL A 1 127 ? 11.354 -1.969 -10.820 1.00 98.50 127 VAL A N 1
ATOM 1007 C CA . VAL A 1 127 ? 10.620 -2.472 -9.653 1.00 98.50 127 VAL A CA 1
ATOM 1008 C C . VAL A 1 127 ? 10.326 -3.956 -9.811 1.00 98.50 127 VAL A C 1
ATOM 1010 O O . VAL A 1 127 ? 10.521 -4.703 -8.853 1.00 98.50 127 VAL A O 1
ATOM 1013 N N . ASP A 1 128 ? 9.918 -4.389 -11.002 1.00 98.50 128 ASP A N 1
ATOM 1014 C CA . ASP A 1 128 ? 9.653 -5.797 -11.266 1.00 98.50 128 ASP A CA 1
ATOM 1015 C C . ASP A 1 128 ? 10.907 -6.661 -11.043 1.00 98.50 128 ASP A C 1
ATOM 1017 O O . ASP A 1 128 ? 10.916 -7.583 -10.225 1.00 98.50 128 ASP A O 1
ATOM 1021 N N . ALA A 1 129 ? 12.021 -6.282 -11.676 1.00 98.06 129 ALA A N 1
ATOM 1022 C CA . ALA A 1 129 ? 13.284 -7.006 -11.565 1.00 98.06 129 ALA A CA 1
ATOM 1023 C C . ALA A 1 129 ? 13.795 -7.088 -10.115 1.00 98.06 129 ALA A C 1
ATOM 1025 O O . ALA A 1 129 ? 14.136 -8.172 -9.638 1.00 98.06 129 ALA A O 1
ATOM 1026 N N . VAL A 1 130 ? 13.799 -5.961 -9.393 1.00 98.06 130 VAL A N 1
ATOM 1027 C CA . VAL A 1 130 ? 14.286 -5.895 -8.005 1.00 98.06 130 VAL A CA 1
ATOM 1028 C C . VAL A 1 130 ? 13.444 -6.764 -7.077 1.00 98.06 130 VAL A C 1
ATOM 1030 O O . VAL A 1 130 ? 13.989 -7.479 -6.237 1.00 98.06 130 VAL A O 1
ATOM 1033 N N . ASN A 1 131 ? 12.115 -6.706 -7.178 1.00 98.06 131 ASN A N 1
ATOM 1034 C CA . ASN A 1 131 ? 11.268 -7.465 -6.259 1.00 98.06 131 ASN A CA 1
ATOM 1035 C C . ASN A 1 131 ? 11.266 -8.962 -6.606 1.00 98.06 131 ASN A C 1
ATOM 1037 O O . ASN A 1 131 ? 11.255 -9.774 -5.683 1.00 98.06 131 ASN A O 1
ATOM 1041 N N . ALA A 1 132 ? 11.396 -9.336 -7.883 1.00 97.69 132 ALA A N 1
ATOM 1042 C CA . ALA A 1 132 ? 11.601 -10.726 -8.293 1.00 97.69 132 ALA A CA 1
ATOM 1043 C C . ALA A 1 132 ? 12.946 -11.299 -7.806 1.00 97.69 132 ALA A C 1
ATOM 1045 O O . ALA A 1 132 ? 13.018 -12.451 -7.382 1.00 97.69 132 ALA A O 1
ATOM 1046 N N . GLU A 1 133 ? 14.027 -10.517 -7.845 1.00 97.31 133 GLU A N 1
ATOM 1047 C CA . GLU A 1 133 ? 15.322 -10.916 -7.281 1.00 97.31 133 GLU A CA 1
ATOM 1048 C C . GLU A 1 133 ? 15.242 -11.122 -5.766 1.00 97.31 133 GLU A C 1
ATOM 1050 O O . GLU A 1 133 ? 15.671 -12.158 -5.262 1.00 97.31 133 GLU A O 1
ATOM 1055 N N . LEU A 1 134 ? 14.616 -10.186 -5.048 1.00 95.12 134 LEU A N 1
ATOM 1056 C CA . LEU A 1 134 ? 14.453 -10.286 -3.598 1.00 95.12 134 LEU A CA 1
ATOM 1057 C C . LEU A 1 134 ? 13.632 -11.513 -3.186 1.00 95.12 134 LEU A C 1
ATOM 1059 O O . LEU A 1 134 ? 13.918 -12.084 -2.143 1.00 95.12 134 LEU A O 1
ATOM 1063 N N . MET A 1 135 ? 12.673 -11.947 -4.006 1.00 95.12 135 MET A N 1
ATOM 1064 C CA . MET A 1 135 ? 11.922 -13.185 -3.769 1.00 95.12 135 MET A CA 1
ATOM 1065 C C . MET A 1 135 ? 12.734 -14.465 -4.020 1.00 95.12 135 MET A C 1
ATOM 1067 O O . MET A 1 135 ? 12.395 -15.498 -3.461 1.00 95.12 135 MET A O 1
ATOM 1071 N N . ARG A 1 136 ? 13.789 -14.425 -4.847 1.00 91.69 136 ARG A N 1
ATOM 1072 C CA . ARG A 1 136 ? 14.657 -15.590 -5.126 1.00 91.69 136 ARG A CA 1
ATOM 1073 C C . ARG A 1 136 ? 15.766 -15.784 -4.095 1.00 91.69 136 ARG A C 1
ATOM 1075 O O . ARG A 1 136 ? 16.292 -16.882 -3.975 1.00 91.69 136 ARG A O 1
ATOM 1082 N N . GLY A 1 137 ? 16.158 -14.711 -3.411 1.00 76.88 137 GLY A N 1
ATOM 1083 C CA . GLY A 1 137 ? 17.188 -14.732 -2.370 1.00 76.88 137 GLY A CA 1
ATOM 1084 C C . GLY A 1 137 ? 16.662 -14.998 -0.956 1.00 76.88 137 GLY A C 1
ATOM 1085 O O . GLY A 1 137 ? 17.412 -14.773 -0.008 1.00 76.88 137 GLY A O 1
ATOM 1086 N N . THR A 1 138 ? 15.393 -15.400 -0.818 1.00 56.78 138 THR A N 1
ATOM 1087 C CA . THR A 1 138 ? 14.748 -15.764 0.458 1.00 56.78 138 THR A CA 1
ATOM 1088 C C . THR A 1 138 ? 14.544 -17.270 0.500 1.00 56.78 138 THR A C 1
ATOM 1090 O O . THR A 1 138 ? 14.743 -17.851 1.587 1.00 56.78 138 THR A O 1
#

Organism: NCBI:txid66895

Radius of gyration: 14.95 Å; chains: 1; bounding box: 37×30×37 Å

Secondary structure (DSSP, 8-state):
------EEEEETTTS-HHHHHHHHHHT-S-EE-B--SHHHHHHHHHTT--HHHHTEE-TTTSEEEEEEEETTT--EEEEEEEEEETTEEEEEEEEGGGEEEEEEEE-TT--S-STTB--SSHHHHHHHHHHHHHHH--

Foldseek 3Di:
DPPDFDKAKAWCVQAAPLLVVLVCVQVVAWDFADADDPVQVVQCVVVVHPNVVLRRDDSVQKAWTMFMAGLVQLHTFWTWIWDQDPNWIKTFIAGPPRHGPHIDTDDPPDRNDDPRHDRDDDSRVNNNVRSNVVVVVD